Protein AF-G4RJY2-F1 (afdb_monomer_lite)

Sequence (65 aa):
MFTLNLWAVVIENFRAVVKGKIGVRKELFFGPNGGGKSSIIRTVGLFYRGGAIYPEDVRWRPTGL

Foldseek 3Di:
DDDDDDFWDWDDQWQLDNTDIGGPDDDDDDDDVVNCPVSVVVSVVCVPVVDDDDVVRRDDPPPDD

pLDDT: mean 72.01, std 14.98, range [35.38, 88.69]

Organism: Thermoproteus tenax (strain ATCC 35583 / DSM 2078 / JCM 9277 / NBRC 100435 / Kra 1) (NCBI:txid768679)

Structure (mmCIF, N/CA/C/O backbone):
data_AF-G4RJY2-F1
#
_entry.id   AF-G4RJY2-F1
#
loop_
_atom_site.group_PDB
_atom_site.id
_atom_site.type_symbol
_atom_site.label_atom_id
_atom_site.label_alt_id
_atom_site.label_comp_id
_atom_site.label_asym_id
_atom_site.label_entity_id
_atom_site.label_seq_id
_atom_site.pdbx_PDB_ins_code
_atom_site.Cartn_x
_atom_site.Cartn_y
_atom_site.Cartn_z
_atom_site.occupancy
_atom_site.B_iso_or_equiv
_atom_site.auth_seq_id
_atom_site.auth_comp_id
_atom_site.auth_asym_id
_atom_site.auth_atom_id
_atom_site.pdbx_PDB_model_num
ATOM 1 N N . MET A 1 1 ? -25.218 -4.106 17.529 1.00 45.66 1 MET A N 1
ATOM 2 C CA . MET A 1 1 ? -24.088 -3.190 17.263 1.00 45.66 1 MET A CA 1
ATOM 3 C C . MET A 1 1 ? -22.824 -4.030 17.284 1.00 45.66 1 MET A C 1
ATOM 5 O O . MET A 1 1 ? -22.635 -4.749 18.254 1.00 45.66 1 MET A O 1
ATOM 9 N N . PHE A 1 2 ? -22.034 -4.039 16.213 1.00 41.28 2 PHE A N 1
ATOM 10 C CA . PHE A 1 2 ? -20.765 -4.770 16.172 1.00 41.28 2 PHE A CA 1
ATOM 11 C C . PHE A 1 2 ? -19.634 -3.798 15.847 1.00 41.28 2 PHE A C 1
ATOM 13 O O . PHE A 1 2 ? -19.847 -2.800 15.159 1.00 41.28 2 PHE A O 1
ATOM 20 N N . THR A 1 3 ? -18.445 -4.096 16.360 1.00 41.97 3 THR A N 1
ATOM 21 C CA . THR A 1 3 ? -17.241 -3.290 16.159 1.00 41.97 3 THR A CA 1
ATOM 22 C C . THR A 1 3 ? -16.309 -4.052 15.231 1.00 41.97 3 THR A C 1
ATOM 24 O O . THR A 1 3 ? -15.962 -5.200 15.510 1.00 41.97 3 THR A O 1
ATOM 27 N N . LEU A 1 4 ? -15.904 -3.433 14.123 1.00 55.78 4 LEU A N 1
ATOM 28 C CA . LEU A 1 4 ? -14.922 -4.009 13.212 1.00 55.78 4 LEU A CA 1
ATOM 29 C C . LEU A 1 4 ? -13.530 -3.495 13.593 1.00 55.78 4 LEU A C 1
ATOM 31 O 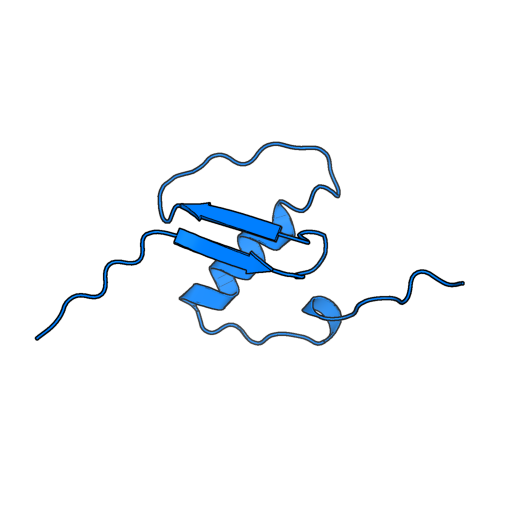O . LEU A 1 4 ? -13.247 -2.306 13.459 1.00 55.78 4 LEU A O 1
ATOM 35 N N . ASN A 1 5 ? -12.665 -4.386 14.076 1.00 60.34 5 ASN A N 1
ATOM 36 C CA . ASN A 1 5 ? -11.281 -4.042 14.392 1.00 60.34 5 ASN A CA 1
ATOM 37 C C . ASN A 1 5 ? -10.402 -4.259 13.161 1.00 60.34 5 ASN A C 1
ATOM 39 O O . ASN A 1 5 ? -10.196 -5.393 12.721 1.00 60.34 5 ASN A O 1
ATOM 43 N N . LEU A 1 6 ? -9.876 -3.168 12.608 1.00 69.25 6 LEU A N 1
ATOM 44 C CA . LEU A 1 6 ? -8.945 -3.217 11.491 1.00 69.25 6 LEU A CA 1
ATOM 45 C C . LEU A 1 6 ? -7.511 -3.325 12.020 1.00 69.25 6 LEU A C 1
ATOM 47 O O . LEU A 1 6 ? -6.970 -2.370 12.565 1.00 69.25 6 LEU A O 1
ATOM 51 N N . TRP A 1 7 ? -6.893 -4.492 11.851 1.00 79.19 7 TRP A N 1
ATOM 52 C CA . TRP A 1 7 ? -5.553 -4.766 12.386 1.00 79.19 7 TRP A CA 1
ATOM 53 C C . TRP A 1 7 ? -4.434 -4.517 11.378 1.00 79.19 7 TRP A C 1
ATOM 55 O O . TRP A 1 7 ? -3.325 -4.133 11.753 1.00 79.19 7 TRP A O 1
ATOM 65 N N . ALA A 1 8 ? -4.706 -4.763 10.096 1.00 83.50 8 ALA A N 1
ATOM 66 C CA . ALA A 1 8 ? -3.711 -4.663 9.044 1.00 83.50 8 ALA A CA 1
ATOM 67 C C . ALA A 1 8 ? -4.337 -4.399 7.673 1.00 83.50 8 ALA A C 1
ATOM 69 O O . ALA A 1 8 ? -5.461 -4.821 7.403 1.00 83.50 8 ALA A O 1
ATOM 70 N N . VAL A 1 9 ? -3.555 -3.770 6.800 1.00 81.56 9 VAL A N 1
ATOM 71 C CA . VAL A 1 9 ? -3.810 -3.655 5.363 1.00 81.56 9 VAL A CA 1
ATOM 72 C C . VAL A 1 9 ? -2.892 -4.640 4.645 1.00 81.56 9 VAL A C 1
ATOM 74 O O . VAL A 1 9 ? -1.675 -4.625 4.851 1.00 81.56 9 VAL A O 1
ATOM 77 N N . VAL A 1 10 ? -3.474 -5.509 3.8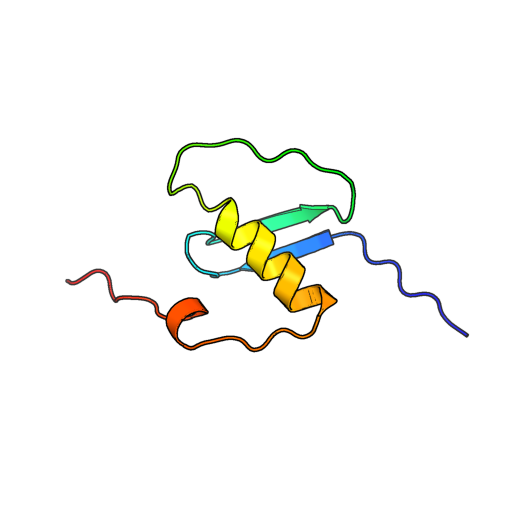22 1.00 85.44 10 VAL A N 1
ATOM 78 C CA . VAL A 1 10 ? -2.733 -6.424 2.946 1.00 85.44 10 VAL A CA 1
ATOM 79 C C . VAL A 1 10 ? -2.698 -5.815 1.549 1.00 85.44 10 VAL A C 1
ATOM 81 O O . VAL A 1 10 ? -3.724 -5.384 1.031 1.00 85.44 10 VAL A O 1
ATOM 84 N N . ILE A 1 11 ? -1.504 -5.746 0.969 1.00 85.38 11 ILE A N 1
ATOM 85 C CA . ILE A 1 11 ? -1.242 -5.212 -0.365 1.00 85.38 11 ILE A CA 1
ATOM 86 C C . ILE A 1 11 ? -0.746 -6.361 -1.232 1.00 85.38 11 ILE A C 1
ATOM 88 O O . ILE A 1 11 ? 0.262 -6.986 -0.902 1.00 85.38 11 ILE A O 1
ATOM 92 N N . GLU A 1 12 ? -1.415 -6.601 -2.352 1.00 86.44 12 GLU A N 1
ATOM 93 C CA . GLU A 1 12 ? -0.989 -7.569 -3.359 1.00 86.44 12 GLU A CA 1
ATOM 94 C C . GLU A 1 12 ? -1.010 -6.900 -4.734 1.00 86.44 12 GLU A C 1
ATOM 96 O O . GLU A 1 12 ? -1.970 -6.210 -5.075 1.00 86.44 12 GLU A O 1
ATOM 101 N N . ASN A 1 13 ? 0.061 -7.089 -5.507 1.00 84.38 13 ASN A N 1
ATOM 102 C CA . ASN A 1 13 ? 0.181 -6.648 -6.900 1.00 84.38 13 ASN A CA 1
ATOM 103 C C . ASN A 1 13 ? -0.150 -5.162 -7.144 1.00 84.38 13 ASN A C 1
ATOM 105 O O . ASN A 1 13 ? -0.770 -4.809 -8.149 1.00 84.38 13 ASN A O 1
ATOM 109 N N . PHE A 1 14 ? 0.290 -4.276 -6.244 1.00 82.50 14 PHE A N 1
ATOM 110 C CA . PHE A 1 14 ? 0.052 -2.838 -6.349 1.00 82.50 14 PHE A CA 1
ATOM 111 C C . PHE A 1 14 ? 1.354 -2.069 -6.575 1.00 82.50 14 PHE A C 1
ATOM 113 O O . PHE A 1 14 ? 2.166 -1.876 -5.661 1.00 82.50 14 PHE A O 1
ATOM 120 N N . ARG A 1 15 ? 1.529 -1.555 -7.799 1.00 83.44 15 ARG A N 1
ATOM 121 C CA . ARG A 1 15 ? 2.718 -0.793 -8.215 1.00 83.44 15 ARG A CA 1
ATOM 122 C C . ARG A 1 15 ? 4.000 -1.595 -7.927 1.00 83.44 15 ARG A C 1
ATOM 124 O O . ARG A 1 15 ? 4.118 -2.741 -8.328 1.00 83.44 15 ARG A O 1
ATOM 131 N N . ALA A 1 16 ? 4.955 -1.001 -7.208 1.00 83.50 16 ALA A N 1
ATOM 132 C CA . ALA A 1 16 ? 6.203 -1.647 -6.796 1.00 83.50 16 ALA A CA 1
ATOM 133 C C . ALA A 1 16 ? 6.050 -2.686 -5.660 1.00 83.50 16 ALA A C 1
ATOM 135 O O . ALA A 1 16 ? 7.043 -3.284 -5.256 1.00 83.50 16 ALA A O 1
ATOM 136 N N . VAL A 1 17 ? 4.849 -2.879 -5.099 1.00 81.19 17 VAL A N 1
ATOM 137 C CA . VAL A 1 17 ? 4.604 -3.816 -3.993 1.00 81.19 17 VAL A CA 1
ATOM 138 C C . VAL A 1 17 ? 3.915 -5.065 -4.536 1.00 81.19 17 VAL A C 1
ATOM 140 O O . VAL A 1 17 ? 2.716 -5.057 -4.804 1.00 81.19 17 VAL A O 1
ATOM 143 N N . VAL A 1 18 ? 4.677 -6.153 -4.674 1.00 83.12 18 VAL A N 1
ATOM 144 C CA . VAL A 1 18 ? 4.142 -7.462 -5.092 1.00 83.12 18 VAL A CA 1
ATOM 145 C C . VAL A 1 18 ? 3.318 -8.090 -3.967 1.00 83.12 18 VAL A C 1
ATOM 147 O O . VAL A 1 18 ? 2.199 -8.540 -4.196 1.00 83.12 18 VAL A O 1
ATOM 150 N N . LYS A 1 19 ? 3.843 -8.073 -2.737 1.00 85.88 19 LYS A N 1
ATOM 151 C CA . LYS A 1 19 ? 3.150 -8.539 -1.532 1.00 85.88 19 LYS A CA 1
ATOM 152 C C . LYS A 1 19 ? 3.624 -7.751 -0.314 1.00 85.88 19 LYS A C 1
ATOM 154 O O . LYS A 1 19 ? 4.826 -7.569 -0.130 1.00 85.88 19 LYS A O 1
ATOM 159 N N . GLY A 1 20 ? 2.699 -7.298 0.524 1.00 83.12 20 GLY A N 1
ATOM 160 C CA . GLY A 1 20 ? 3.009 -6.554 1.742 1.00 83.12 20 GLY A CA 1
ATOM 161 C C . GLY A 1 20 ? 1.874 -6.610 2.759 1.00 83.12 20 GLY A C 1
ATOM 162 O O . GLY A 1 20 ? 0.706 -6.712 2.398 1.00 83.12 20 GLY A O 1
ATOM 163 N N . LYS A 1 21 ? 2.215 -6.543 4.046 1.00 85.38 21 LYS A N 1
ATOM 164 C CA . LYS A 1 21 ? 1.249 -6.442 5.145 1.00 85.38 21 LYS A CA 1
ATOM 165 C C . LYS A 1 21 ? 1.690 -5.321 6.072 1.00 85.38 21 LYS A C 1
ATOM 167 O O . LYS A 1 21 ? 2.822 -5.337 6.544 1.00 85.38 21 LYS A O 1
ATOM 172 N N . ILE A 1 22 ? 0.798 -4.373 6.325 1.00 83.44 22 ILE A N 1
ATOM 173 C CA . ILE A 1 22 ? 1.074 -3.181 7.131 1.00 83.44 22 ILE A CA 1
ATOM 174 C C . ILE A 1 22 ? 0.109 -3.158 8.301 1.00 83.44 22 ILE A C 1
ATOM 176 O O . ILE A 1 22 ? -1.094 -3.332 8.103 1.00 83.44 22 ILE A O 1
ATOM 180 N N . GLY A 1 23 ? 0.619 -2.950 9.512 1.00 79.38 23 GLY A N 1
ATOM 181 C CA . GLY A 1 23 ? -0.227 -2.779 10.686 1.00 79.38 23 GLY A CA 1
ATOM 182 C C . GLY A 1 23 ? -0.957 -1.438 10.653 1.00 79.38 23 GLY A C 1
ATOM 183 O O . GLY A 1 23 ? -0.396 -0.420 10.256 1.00 79.38 23 GLY A O 1
ATOM 184 N N . VAL A 1 24 ? -2.200 -1.409 11.127 1.00 75.88 24 VAL A N 1
ATOM 185 C CA . VAL A 1 24 ? -2.958 -0.161 11.315 1.00 75.88 24 VAL A CA 1
ATOM 186 C C . VAL A 1 24 ? -2.539 0.481 12.639 1.00 75.88 24 VAL A C 1
ATOM 188 O O . VAL A 1 24 ? -3.248 0.486 13.639 1.00 75.88 24 VAL A O 1
ATOM 191 N N . ARG A 1 25 ? -1.295 0.950 12.670 1.00 77.81 25 ARG A N 1
ATOM 192 C CA . ARG A 1 25 ? -0.664 1.630 13.805 1.00 77.81 25 ARG A CA 1
ATOM 193 C C . ARG A 1 25 ? 0.379 2.608 13.277 1.00 77.81 25 ARG A C 1
ATOM 195 O O . ARG A 1 25 ? 0.677 2.632 12.085 1.00 77.81 25 ARG A O 1
ATOM 202 N N . LYS A 1 26 ? 0.943 3.427 14.160 1.00 73.94 26 LYS A N 1
ATOM 203 C CA . LYS A 1 26 ? 2.033 4.335 13.793 1.00 73.94 26 LYS A CA 1
ATOM 204 C C . LYS A 1 26 ? 3.277 3.508 13.446 1.00 73.94 26 LYS A C 1
ATOM 206 O O . LYS A 1 26 ? 3.894 2.934 14.337 1.00 73.94 26 LYS A O 1
ATOM 211 N N . GLU A 1 27 ? 3.622 3.437 12.164 1.00 75.81 27 GLU A N 1
ATOM 212 C CA . GLU A 1 27 ? 4.804 2.730 11.654 1.00 75.81 27 GLU A CA 1
ATOM 213 C C . GLU A 1 27 ? 5.724 3.696 10.900 1.00 75.81 27 GLU A C 1
ATOM 215 O O . GLU A 1 27 ? 5.273 4.680 10.307 1.00 75.81 27 GLU A O 1
ATOM 220 N N . LEU A 1 28 ? 7.029 3.425 10.949 1.00 77.88 28 LEU A N 1
ATOM 221 C CA . LEU A 1 28 ? 8.054 4.213 10.274 1.00 77.88 28 LEU A CA 1
ATOM 222 C C . LEU A 1 28 ? 8.573 3.425 9.070 1.00 77.88 28 LEU A C 1
ATOM 224 O O . LEU A 1 28 ? 9.048 2.301 9.219 1.00 77.88 28 LEU A O 1
ATOM 228 N N . PHE A 1 29 ? 8.472 4.010 7.876 1.00 78.81 29 PHE A N 1
ATOM 229 C CA . PHE A 1 29 ? 8.850 3.352 6.626 1.00 78.81 29 PHE A CA 1
ATOM 230 C C . PHE A 1 29 ? 10.200 3.862 6.126 1.00 78.81 29 PHE A C 1
ATOM 232 O O . PHE A 1 29 ? 10.344 5.037 5.790 1.00 78.81 29 PHE A O 1
ATOM 239 N N . PHE A 1 30 ? 11.164 2.954 5.997 1.00 82.56 30 PHE A N 1
ATOM 240 C CA . PHE A 1 30 ? 12.483 3.230 5.431 1.00 82.56 30 PHE A CA 1
ATOM 241 C C . PHE A 1 30 ? 12.724 2.407 4.166 1.00 82.56 30 PHE A C 1
ATOM 243 O O . PHE A 1 30 ? 12.079 1.389 3.936 1.00 82.56 30 PHE A O 1
ATOM 250 N N . GLY A 1 31 ? 13.652 2.865 3.328 1.00 84.12 31 GLY A N 1
ATOM 251 C CA . GLY A 1 31 ? 14.078 2.140 2.133 1.00 84.12 31 GLY A CA 1
ATOM 252 C C . GLY A 1 31 ? 14.568 3.067 1.022 1.00 84.12 31 GLY A C 1
ATOM 253 O O . GLY A 1 31 ? 14.369 4.284 1.107 1.00 84.12 31 GLY A O 1
ATOM 254 N N . PRO A 1 32 ? 15.161 2.513 -0.045 1.00 84.31 32 PRO A N 1
ATOM 255 C CA . PRO A 1 32 ? 15.660 3.289 -1.175 1.00 84.31 32 PRO A CA 1
ATOM 256 C C . PRO A 1 32 ? 14.530 4.013 -1.923 1.00 84.31 32 PRO A C 1
ATOM 258 O O . PRO A 1 32 ? 13.339 3.681 -1.806 1.00 84.31 32 PRO A O 1
ATOM 261 N N . ASN A 1 33 ? 14.888 5.035 -2.699 1.00 86.81 33 ASN A N 1
ATOM 262 C CA . ASN A 1 33 ? 13.961 5.641 -3.655 1.00 86.81 33 ASN A CA 1
ATOM 263 C C . ASN A 1 33 ? 13.554 4.596 -4.704 1.00 86.81 33 ASN A C 1
ATOM 265 O O . ASN A 1 33 ? 14.361 3.765 -5.102 1.00 86.81 33 ASN A O 1
ATOM 269 N N . GLY A 1 34 ? 12.272 4.580 -5.077 1.00 85.06 34 GLY A N 1
ATOM 270 C CA . GLY A 1 34 ? 11.694 3.515 -5.907 1.00 85.06 34 GLY A CA 1
ATOM 271 C C . GLY A 1 34 ? 11.276 2.246 -5.145 1.00 85.06 34 GLY A C 1
ATOM 272 O O . GLY A 1 34 ? 10.489 1.472 -5.674 1.00 85.06 34 GLY A O 1
ATOM 273 N N . GLY A 1 35 ? 11.671 2.070 -3.877 1.00 82.25 35 GLY A N 1
ATOM 274 C CA . GLY A 1 35 ? 11.367 0.875 -3.066 1.00 82.25 35 GLY A CA 1
ATOM 275 C C . GLY A 1 35 ? 9.916 0.725 -2.577 1.00 82.25 35 GLY 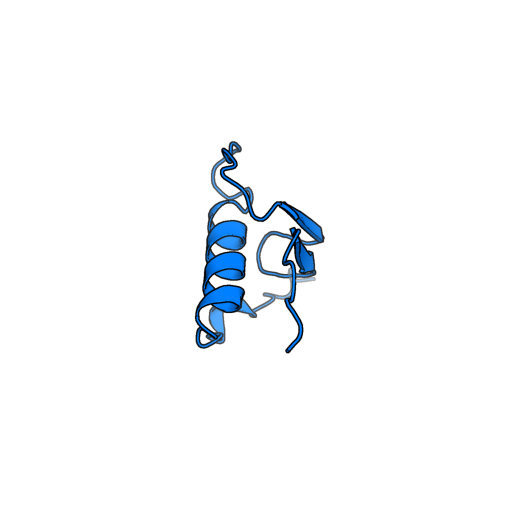A C 1
ATOM 276 O O . GLY A 1 35 ? 9.675 0.045 -1.589 1.00 82.25 35 GLY A O 1
ATOM 277 N N . GLY A 1 36 ? 8.942 1.405 -3.190 1.00 84.50 36 GLY A N 1
ATOM 278 C CA . GLY A 1 36 ? 7.515 1.176 -2.910 1.00 84.50 36 GLY A CA 1
ATOM 279 C C . GLY A 1 36 ? 6.900 1.899 -1.703 1.00 84.50 36 GLY A C 1
ATOM 280 O O . GLY A 1 36 ? 5.699 1.763 -1.485 1.00 84.50 36 GLY A O 1
ATOM 281 N N . LYS A 1 37 ? 7.644 2.741 -0.968 1.00 88.69 37 LYS A N 1
ATOM 282 C CA . LYS A 1 37 ? 7.108 3.531 0.169 1.00 88.69 37 LYS A CA 1
ATOM 283 C C . LYS A 1 37 ? 5.862 4.355 -0.201 1.00 88.69 37 LYS A C 1
ATOM 285 O O . LYS A 1 37 ? 4.853 4.322 0.495 1.00 88.69 37 LYS A O 1
ATOM 290 N N . SER A 1 38 ? 5.897 5.058 -1.335 1.00 87.12 38 SER A N 1
ATOM 291 C CA . SER A 1 38 ? 4.746 5.839 -1.813 1.00 87.12 38 SER A CA 1
ATOM 292 C C . SER A 1 38 ? 3.574 4.958 -2.252 1.00 87.12 38 SER A C 1
ATOM 294 O O . SER A 1 38 ? 2.429 5.391 -2.173 1.00 87.12 38 SER A O 1
ATOM 296 N N . SER A 1 39 ? 3.839 3.730 -2.709 1.00 86.25 39 SER A N 1
ATOM 297 C CA . SER A 1 39 ? 2.795 2.756 -3.047 1.00 86.25 39 SER A CA 1
ATOM 298 C C . SER A 1 39 ? 2.045 2.322 -1.791 1.00 86.25 39 SER A C 1
ATOM 300 O O . SER A 1 39 ? 0.823 2.358 -1.786 1.00 86.25 39 SER A O 1
ATOM 302 N N . ILE A 1 40 ? 2.773 2.033 -0.707 1.00 83.75 40 ILE A N 1
ATOM 303 C CA . ILE A 1 40 ? 2.214 1.706 0.611 1.00 83.75 40 ILE A CA 1
ATOM 304 C C . ILE A 1 40 ? 1.266 2.811 1.103 1.00 83.75 40 ILE A C 1
ATOM 306 O O . ILE A 1 40 ? 0.108 2.540 1.419 1.00 8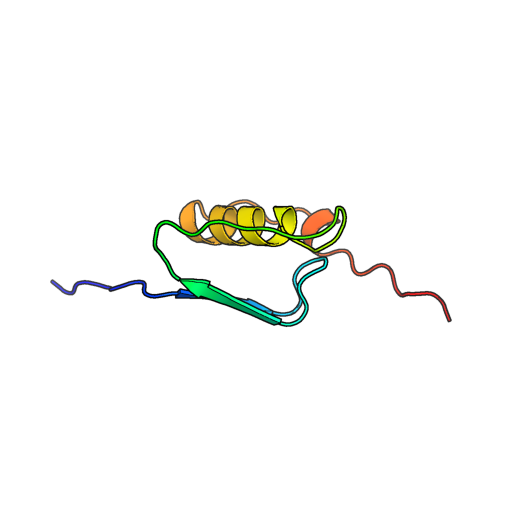3.75 40 ILE A O 1
ATOM 310 N N . ILE A 1 41 ? 1.727 4.067 1.110 1.00 82.38 41 ILE A N 1
ATOM 311 C CA . ILE A 1 41 ? 0.918 5.210 1.570 1.00 82.38 41 ILE A CA 1
ATOM 312 C C . ILE A 1 41 ? -0.347 5.370 0.713 1.00 82.38 41 ILE A C 1
ATOM 314 O O . ILE A 1 41 ? -1.427 5.625 1.247 1.00 82.38 41 ILE A O 1
ATOM 318 N N . ARG A 1 42 ? -0.238 5.185 -0.610 1.00 82.69 42 ARG A N 1
ATOM 319 C CA . ARG A 1 42 ? -1.390 5.262 -1.521 1.00 82.69 42 ARG A CA 1
ATOM 320 C C . ARG A 1 42 ? -2.397 4.145 -1.271 1.00 82.69 42 ARG A C 1
ATOM 322 O O . ARG A 1 42 ? -3.583 4.443 -1.237 1.00 82.69 42 ARG A O 1
ATOM 329 N N . THR A 1 43 ? -1.966 2.906 -1.032 1.00 81.94 43 THR A N 1
ATOM 330 C CA . THR A 1 43 ? -2.891 1.804 -0.715 1.00 81.94 43 THR A CA 1
ATOM 331 C C . THR A 1 43 ? -3.663 2.062 0.571 1.00 81.94 43 THR A C 1
ATOM 333 O O . THR A 1 43 ? -4.875 1.867 0.608 1.00 81.94 43 THR A O 1
ATOM 336 N N . VAL A 1 44 ? -2.987 2.566 1.607 1.00 79.31 44 VAL A N 1
ATOM 337 C CA . VAL A 1 44 ? -3.649 2.970 2.854 1.00 79.31 44 VAL A CA 1
ATOM 338 C C . VAL A 1 44 ? -4.659 4.093 2.581 1.00 79.31 44 VAL A C 1
ATOM 340 O O . VAL A 1 44 ? -5.802 4.016 3.027 1.00 79.31 44 VAL A O 1
ATOM 343 N N . GLY A 1 45 ? -4.285 5.101 1.788 1.00 78.25 45 GLY A N 1
ATOM 344 C CA . GLY A 1 45 ? -5.192 6.176 1.375 1.00 78.25 45 GLY A CA 1
ATOM 345 C C . GLY A 1 45 ? -6.429 5.681 0.612 1.00 78.25 45 GLY A C 1
ATOM 346 O O . GLY A 1 45 ? -7.541 6.107 0.923 1.00 78.25 45 GLY A O 1
ATOM 347 N N . LEU A 1 46 ? -6.246 4.760 -0.340 1.00 78.06 46 LEU A N 1
ATOM 348 C CA . LEU A 1 46 ? -7.327 4.118 -1.096 1.00 78.06 46 LEU A CA 1
ATOM 349 C C . LEU A 1 46 ? -8.280 3.365 -0.163 1.00 78.06 46 LEU A C 1
ATOM 351 O O . LEU A 1 46 ? -9.490 3.553 -0.253 1.00 78.06 46 LEU A O 1
ATOM 355 N N . PHE A 1 47 ? -7.729 2.583 0.768 1.00 76.56 47 PHE A N 1
ATOM 356 C CA . PHE A 1 47 ? -8.503 1.796 1.723 1.00 76.56 47 PHE A CA 1
ATOM 357 C C . PHE A 1 47 ? -9.380 2.673 2.631 1.00 76.56 47 PHE A C 1
ATOM 359 O O . PHE A 1 47 ? -10.563 2.395 2.799 1.00 76.56 47 PHE A O 1
ATOM 366 N N . TYR A 1 48 ? -8.827 3.752 3.196 1.00 74.50 48 TYR A N 1
ATOM 367 C CA . TYR A 1 48 ? -9.557 4.594 4.153 1.00 74.50 48 TYR A CA 1
ATOM 368 C C . TYR A 1 48 ? -10.534 5.579 3.523 1.00 74.50 48 TYR A C 1
ATOM 370 O O . TYR A 1 48 ? -11.536 5.920 4.146 1.00 74.50 48 TYR A O 1
ATOM 378 N N . ARG A 1 49 ? -10.223 6.100 2.334 1.00 68.56 49 ARG A N 1
ATOM 379 C CA . ARG A 1 49 ? -11.033 7.150 1.701 1.00 68.56 49 ARG A CA 1
ATOM 380 C C . ARG A 1 49 ? -11.937 6.632 0.588 1.00 68.56 49 ARG A C 1
ATOM 382 O O . ARG A 1 49 ? -12.649 7.437 0.001 1.00 68.56 49 ARG A O 1
ATOM 389 N N . GLY A 1 50 ? -11.880 5.335 0.267 1.00 62.97 50 GLY A N 1
ATOM 390 C CA . GLY A 1 50 ? -12.491 4.810 -0.956 1.00 62.97 50 GLY A CA 1
ATOM 391 C C . GLY A 1 50 ? -11.957 5.539 -2.189 1.00 62.97 50 GLY A C 1
ATOM 392 O O . GLY A 1 50 ? -12.723 5.885 -3.084 1.00 62.97 50 GLY A O 1
ATOM 393 N N . GLY A 1 51 ? -10.664 5.889 -2.174 1.00 61.12 51 GLY A N 1
ATOM 394 C CA . GLY A 1 51 ? -10.075 6.763 -3.183 1.00 61.12 51 GLY A CA 1
ATOM 395 C C . GLY A 1 51 ? -10.257 6.196 -4.591 1.00 61.12 51 GLY A C 1
ATOM 396 O O . GLY A 1 51 ? -10.184 4.984 -4.789 1.00 61.12 51 GLY A O 1
ATOM 397 N N . ALA A 1 52 ? -10.493 7.076 -5.565 1.00 57.34 52 ALA A N 1
ATOM 398 C CA . ALA A 1 52 ? -10.554 6.681 -6.963 1.00 57.34 52 ALA A CA 1
ATOM 399 C C . ALA A 1 52 ? -9.219 6.040 -7.363 1.00 57.34 52 ALA A C 1
ATOM 401 O O . ALA A 1 52 ? -8.155 6.633 -7.185 1.00 57.34 52 ALA A O 1
ATOM 402 N N . ILE A 1 53 ? -9.284 4.810 -7.865 1.00 58.22 53 ILE A N 1
ATOM 403 C CA . ILE A 1 53 ? -8.138 4.134 -8.465 1.00 58.22 53 ILE A CA 1
ATOM 404 C C . ILE A 1 53 ? -7.998 4.706 -9.874 1.00 58.22 53 ILE A C 1
ATOM 406 O O . ILE A 1 53 ? -8.885 4.504 -10.707 1.00 58.22 53 ILE A O 1
ATOM 410 N N . TYR A 1 54 ? -6.912 5.425 -10.145 1.00 60.41 54 TYR A N 1
ATOM 411 C CA . TYR A 1 54 ? -6.660 5.948 -11.482 1.00 60.41 54 TYR A CA 1
ATOM 412 C C . TYR A 1 54 ? -5.927 4.895 -12.325 1.00 60.41 54 TYR A C 1
ATOM 414 O O . TYR A 1 54 ? -5.198 4.065 -11.777 1.00 60.41 54 TYR A O 1
ATOM 422 N N . PRO A 1 55 ? -6.081 4.882 -13.660 1.00 59.41 55 PRO A N 1
ATOM 423 C CA . PRO A 1 55 ? -5.429 3.888 -14.516 1.00 59.41 55 PRO A CA 1
ATOM 424 C C . PRO A 1 55 ? -3.913 3.769 -14.283 1.00 59.41 55 PRO A C 1
ATOM 426 O O . PRO A 1 55 ? -3.357 2.675 -14.320 1.00 59.41 55 PRO A O 1
ATOM 429 N N . GLU A 1 56 ? -3.228 4.871 -13.999 1.00 67.12 56 GLU A N 1
ATOM 430 C CA . GLU A 1 56 ? -1.803 4.931 -13.655 1.00 67.12 56 GLU A CA 1
ATOM 431 C C . GLU A 1 56 ? -1.426 4.233 -12.337 1.00 67.12 56 GLU A C 1
ATOM 433 O O . GLU A 1 56 ? -0.256 3.904 -12.142 1.00 67.12 56 GLU A O 1
ATOM 438 N N . ASP A 1 57 ? -2.382 3.983 -11.440 1.00 55.41 57 ASP A N 1
ATOM 439 C CA . ASP A 1 57 ? -2.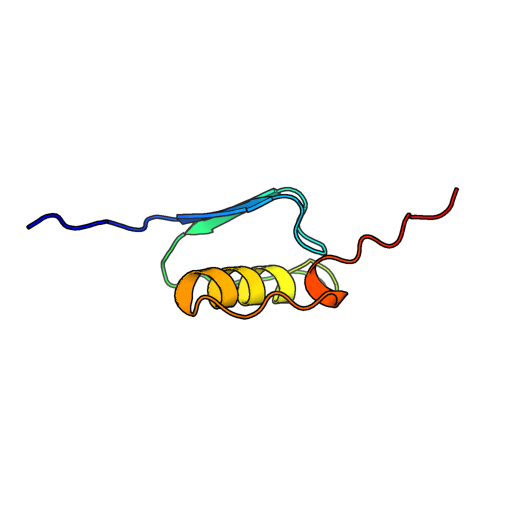175 3.193 -10.224 1.00 55.41 57 ASP A CA 1
ATOM 440 C C . ASP A 1 57 ? -2.121 1.685 -10.509 1.00 55.41 57 ASP A C 1
ATOM 442 O O . ASP A 1 57 ? -1.527 0.944 -9.725 1.00 55.41 57 ASP A O 1
ATOM 446 N N . VAL A 1 58 ? -2.709 1.250 -11.631 1.00 57.09 58 VAL A N 1
ATOM 447 C CA . VAL A 1 58 ? -2.899 -0.166 -12.004 1.00 57.09 58 VAL A CA 1
ATOM 448 C C . VAL A 1 58 ? -2.103 -0.565 -13.249 1.00 57.09 58 VAL A C 1
ATOM 450 O O . VAL A 1 58 ? -2.021 -1.749 -13.570 1.00 57.09 58 VAL A O 1
ATOM 453 N N . ARG A 1 59 ? -1.511 0.394 -13.977 1.00 49.66 59 ARG A N 1
ATOM 454 C CA . ARG A 1 59 ? -0.744 0.111 -15.198 1.00 49.66 59 ARG A CA 1
ATOM 455 C C . ARG A 1 59 ? 0.517 -0.692 -14.879 1.00 49.66 59 ARG A C 1
ATOM 457 O O . ARG A 1 59 ? 1.589 -0.142 -14.630 1.00 49.66 59 ARG A O 1
ATOM 464 N N . TRP A 1 60 ? 0.387 -2.006 -15.006 1.00 49.97 60 TRP A N 1
ATOM 465 C CA . TRP A 1 60 ? 1.476 -2.889 -15.379 1.00 49.97 60 TRP A CA 1
ATOM 466 C C . TRP A 1 60 ? 1.944 -2.449 -16.765 1.00 49.97 60 TRP A C 1
ATOM 468 O O . TRP A 1 60 ? 1.260 -2.684 -17.759 1.00 49.97 60 TRP A O 1
ATOM 478 N N . ARG A 1 61 ? 3.093 -1.772 -16.861 1.00 48.03 61 ARG A N 1
ATOM 479 C CA . ARG A 1 61 ? 3.838 -1.871 -18.118 1.00 48.03 61 ARG A CA 1
ATOM 480 C C . ARG A 1 61 ? 4.241 -3.341 -18.210 1.00 48.03 61 ARG A C 1
ATOM 482 O O . ARG A 1 61 ? 4.892 -3.802 -17.271 1.00 48.03 61 ARG A O 1
ATOM 489 N N . PRO A 1 62 ? 3.874 -4.077 -19.270 1.00 43.94 62 PRO A N 1
ATOM 490 C CA . PRO A 1 62 ? 4.577 -5.309 -19.568 1.00 43.94 62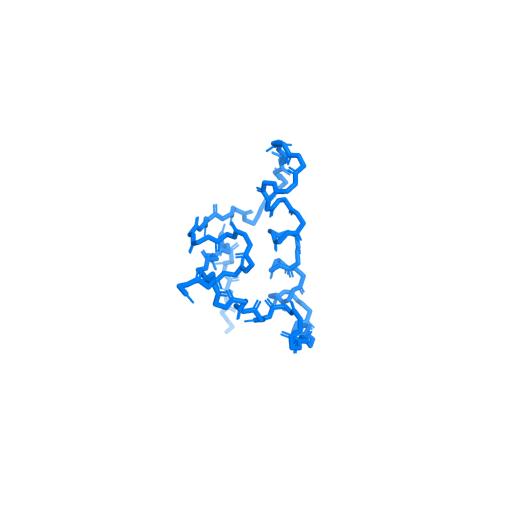 PRO A CA 1
ATOM 491 C C . PRO A 1 62 ? 6.056 -4.929 -19.611 1.00 43.94 62 PRO A C 1
ATOM 493 O O . PRO A 1 62 ? 6.446 -4.036 -20.367 1.00 43.94 62 PRO A O 1
ATOM 496 N N . THR A 1 63 ? 6.866 -5.505 -18.726 1.00 45.72 63 THR A N 1
ATOM 497 C CA . THR A 1 63 ? 8.306 -5.543 -18.952 1.00 45.72 63 THR A CA 1
ATOM 498 C C . THR A 1 63 ? 8.463 -6.264 -20.277 1.00 45.72 63 THR A C 1
ATOM 500 O O . THR A 1 63 ? 8.172 -7.456 -20.345 1.00 45.72 63 THR A O 1
ATOM 503 N N . GLY A 1 64 ? 8.773 -5.505 -21.328 1.00 39.81 64 GLY A N 1
ATOM 504 C CA . GLY A 1 64 ? 8.967 -6.035 -22.666 1.00 39.81 64 GLY A CA 1
ATOM 505 C C . GLY A 1 64 ? 9.971 -7.178 -22.622 1.00 39.81 64 GLY A C 1
ATOM 506 O O . GLY A 1 64 ? 11.146 -6.961 -22.326 1.00 39.81 64 GLY A O 1
ATOM 507 N N . LEU A 1 65 ? 9.447 -8.382 -22.845 1.00 35.38 65 LEU A N 1
ATOM 508 C CA . LEU A 1 65 ? 9.945 -9.236 -23.916 1.00 35.38 65 LEU A CA 1
ATOM 509 C C . LEU A 1 65 ? 9.793 -8.495 -25.250 1.00 35.38 65 LEU A C 1
ATOM 511 O O . LEU A 1 65 ? 8.782 -7.764 -25.389 1.00 35.38 65 LEU A O 1
#

Secondary structure (DSSP, 8-state):
-------EEEEEEETTEEEEEEESS-------TTSSHHHHHHHHHHHHHT----HHHH-------

Radius of gyration: 13.78 Å; chains: 1; bounding box: 40×16×41 Å